Protein AF-A0A9W6MXM6-F1 (afdb_monomer)

Structure (mmCIF, N/CA/C/O backbone):
data_AF-A0A9W6MXM6-F1
#
_entry.id   AF-A0A9W6MXM6-F1
#
loop_
_atom_site.group_PDB
_atom_site.id
_atom_site.type_symbol
_atom_site.label_atom_id
_atom_site.label_alt_id
_atom_site.label_comp_id
_atom_site.label_asym_id
_atom_site.label_entity_id
_atom_site.label_seq_id
_atom_site.pdbx_PDB_ins_code
_atom_site.Cartn_x
_atom_site.Cartn_y
_atom_site.Cartn_z
_atom_site.occupancy
_atom_site.B_iso_or_equiv
_atom_site.auth_seq_id
_atom_site.auth_comp_id
_atom_site.auth_asym_id
_atom_s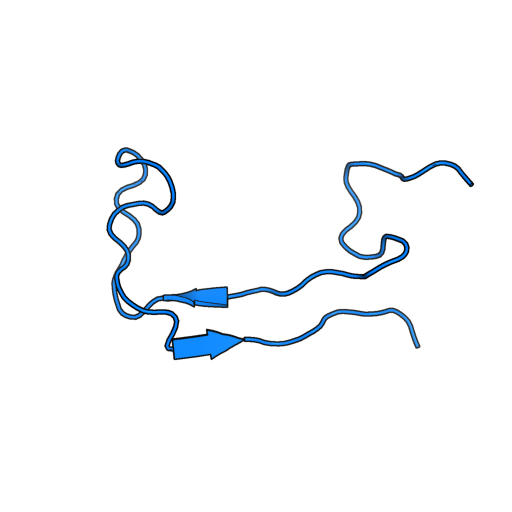ite.auth_atom_id
_atom_site.pdbx_PDB_model_num
ATOM 1 N N . MET A 1 1 ? -22.615 13.272 5.024 1.00 51.53 1 MET A N 1
ATOM 2 C CA . MET A 1 1 ? -21.395 12.658 5.569 1.00 51.53 1 MET A CA 1
ATOM 3 C C . MET A 1 1 ? -20.280 13.069 4.633 1.00 51.53 1 MET A C 1
ATOM 5 O O . MET A 1 1 ? -20.253 12.622 3.498 1.00 51.53 1 MET A O 1
ATOM 9 N N . THR A 1 2 ? -19.533 14.105 4.995 1.00 59.16 2 THR A N 1
ATOM 10 C CA . THR A 1 2 ? -18.457 14.635 4.153 1.00 59.16 2 THR A CA 1
ATOM 11 C C . THR A 1 2 ? -17.304 13.649 4.233 1.00 59.16 2 THR A C 1
ATOM 13 O O . THR A 1 2 ? -16.664 13.578 5.279 1.00 59.16 2 THR A O 1
ATOM 16 N N . LEU A 1 3 ? -17.082 12.869 3.171 1.00 64.56 3 LEU A N 1
ATOM 17 C CA . LEU A 1 3 ? -15.832 12.134 3.011 1.00 64.56 3 LEU A CA 1
ATOM 18 C C . LEU A 1 3 ? -14.725 13.184 3.072 1.00 64.56 3 LEU A C 1
ATOM 20 O O . LEU A 1 3 ? -14.723 14.111 2.263 1.00 64.56 3 LEU A O 1
ATOM 24 N N . ASP A 1 4 ? -13.874 13.114 4.086 1.00 74.88 4 ASP A N 1
ATOM 25 C CA . ASP A 1 4 ? -12.674 13.934 4.143 1.00 74.88 4 AS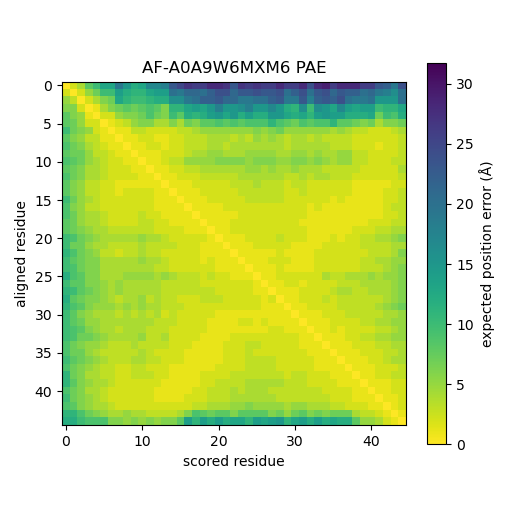P A CA 1
ATOM 26 C C . ASP A 1 4 ? -11.649 13.248 3.230 1.00 74.88 4 ASP A C 1
ATOM 28 O O . ASP A 1 4 ? -11.105 12.217 3.616 1.00 74.88 4 ASP A O 1
ATOM 32 N N . PRO A 1 5 ? -11.412 13.729 1.996 1.00 74.19 5 PRO A N 1
ATOM 33 C CA . PRO A 1 5 ? -10.660 12.974 0.990 1.00 74.19 5 PRO A CA 1
ATOM 34 C C . PRO A 1 5 ? -9.196 12.715 1.381 1.00 74.19 5 PRO A C 1
ATOM 36 O O . PRO A 1 5 ? -8.507 11.971 0.691 1.00 74.19 5 PRO A O 1
ATOM 39 N N . GLY A 1 6 ? -8.701 13.341 2.454 1.00 85.19 6 GLY A N 1
ATOM 40 C CA . GLY A 1 6 ? -7.363 13.105 2.992 1.00 85.19 6 GLY A CA 1
ATOM 41 C C . GLY A 1 6 ? -7.292 12.096 4.143 1.00 85.19 6 GLY A C 1
ATOM 42 O O . GLY A 1 6 ? -6.189 11.814 4.610 1.00 85.19 6 GLY A O 1
ATOM 43 N N . THR A 1 7 ? -8.419 11.576 4.647 1.00 90.94 7 THR A N 1
ATOM 44 C CA . THR A 1 7 ? -8.408 10.606 5.753 1.00 90.94 7 THR A CA 1
ATOM 45 C C . THR A 1 7 ? -8.275 9.165 5.256 1.00 90.94 7 THR A C 1
ATOM 47 O O . THR A 1 7 ? -8.809 8.815 4.215 1.00 90.94 7 THR A O 1
ATOM 50 N N . LEU A 1 8 ? -7.602 8.312 6.038 1.00 91.31 8 LEU A N 1
ATOM 51 C CA . LEU A 1 8 ? -7.560 6.849 5.837 1.00 91.31 8 LEU A CA 1
ATOM 52 C C . LEU A 1 8 ? -8.735 6.120 6.518 1.00 91.31 8 LEU A C 1
ATOM 54 O O . LEU A 1 8 ? -8.764 4.894 6.586 1.00 91.31 8 LEU A O 1
ATOM 58 N N . PHE A 1 9 ? -9.645 6.882 7.124 1.00 92.06 9 PHE A N 1
ATOM 59 C CA . PHE A 1 9 ? -10.771 6.389 7.909 1.00 92.06 9 PHE A CA 1
ATOM 60 C C . PHE A 1 9 ? -12.093 6.886 7.318 1.00 92.06 9 PHE A C 1
ATOM 62 O O . PHE A 1 9 ? -12.877 7.544 8.015 1.00 92.06 9 PHE A O 1
ATOM 69 N N . ASP A 1 10 ? -12.266 6.654 6.024 1.00 88.81 10 ASP A N 1
ATOM 70 C CA . ASP A 1 10 ? -13.536 6.769 5.319 1.00 88.81 10 ASP A CA 1
ATOM 71 C C . ASP A 1 10 ? -14.468 5.592 5.663 1.00 88.81 10 ASP A C 1
ATOM 73 O O . ASP A 1 10 ? -14.209 4.817 6.590 1.00 88.81 10 ASP A O 1
ATOM 77 N N . ASP A 1 11 ? -15.614 5.527 4.986 1.00 89.44 11 ASP A N 1
ATOM 78 C CA . ASP A 1 11 ? -16.720 4.638 5.351 1.00 89.44 11 ASP A CA 1
ATOM 79 C C . ASP A 1 11 ? -16.378 3.145 5.169 1.00 89.44 11 ASP A C 1
ATOM 81 O O . ASP A 1 11 ? -16.916 2.304 5.892 1.00 89.44 11 ASP A O 1
ATOM 85 N N . ASP A 1 12 ? -15.489 2.805 4.233 1.00 89.81 12 ASP A N 1
ATOM 86 C CA . ASP A 1 12 ? -14.969 1.453 3.995 1.00 89.81 12 ASP A CA 1
ATOM 87 C C . ASP A 1 12 ? -13.595 1.197 4.639 1.00 89.81 12 ASP A C 1
ATOM 89 O O . ASP A 1 12 ? -13.199 0.036 4.804 1.00 89.81 12 ASP A O 1
ATOM 93 N N . GLY A 1 13 ? -12.908 2.251 5.082 1.00 90.88 13 GLY A N 1
ATOM 94 C CA . GLY A 1 13 ? -11.578 2.177 5.665 1.00 90.88 13 GLY A CA 1
ATOM 95 C C . GLY A 1 13 ? -10.496 1.963 4.609 1.00 90.88 13 GLY A C 1
ATOM 96 O O . GLY A 1 13 ? -10.735 1.853 3.412 1.00 90.88 13 GLY A O 1
ATOM 97 N N . SER A 1 14 ? -9.248 1.866 5.057 1.00 94.38 14 SER A N 1
ATOM 98 C CA . SER A 1 14 ? -8.094 1.768 4.156 1.00 94.38 14 SER A CA 1
ATOM 99 C C . SER A 1 14 ? -7.236 0.541 4.435 1.00 94.38 14 SER A C 1
ATOM 101 O O . SER A 1 14 ? -7.168 0.046 5.561 1.00 94.38 14 SER A O 1
ATOM 103 N N . ALA A 1 15 ? -6.518 0.065 3.415 1.00 96.56 15 ALA A N 1
ATOM 104 C CA . ALA A 1 15 ? -5.577 -1.043 3.549 1.00 96.56 15 ALA A CA 1
ATOM 105 C C . ALA A 1 15 ? -4.184 -0.679 3.008 1.00 96.56 15 ALA A C 1
ATOM 107 O O . ALA A 1 15 ? -3.998 -0.662 1.788 1.00 96.56 15 ALA A O 1
ATOM 108 N N . PRO A 1 16 ? -3.172 -0.428 3.863 1.00 95.19 16 PRO A N 1
ATOM 109 C CA . PRO A 1 16 ? -1.778 -0.476 3.434 1.00 95.19 16 PRO A CA 1
ATOM 110 C C . PRO A 1 16 ? -1.421 -1.858 2.872 1.00 95.19 16 PRO A C 1
ATOM 112 O O . PRO A 1 16 ? -1.742 -2.898 3.457 1.00 95.19 16 PRO A O 1
ATOM 115 N N . VAL A 1 17 ? -0.710 -1.859 1.745 1.00 96.94 17 VAL A N 1
ATOM 116 C CA . VAL A 1 17 ? -0.247 -3.064 1.050 1.00 96.94 17 VAL A CA 1
ATOM 117 C C . VAL A 1 17 ? 1.266 -3.000 0.888 1.00 96.94 17 VAL A C 1
ATOM 119 O O . VAL A 1 17 ? 1.792 -2.025 0.357 1.00 96.94 17 VAL A O 1
ATOM 122 N N . LEU A 1 18 ? 1.964 -4.053 1.314 1.00 96.88 18 LEU A N 1
ATOM 123 C CA . LEU A 1 18 ? 3.395 -4.213 1.065 1.00 96.88 18 LEU A CA 1
ATOM 124 C C . LEU A 1 18 ? 3.588 -5.062 -0.188 1.00 96.88 18 LEU A C 1
ATOM 126 O O . LEU A 1 18 ? 2.992 -6.135 -0.317 1.00 96.88 18 LEU A O 1
ATOM 130 N N . HIS A 1 19 ? 4.442 -4.590 -1.089 1.00 98.00 19 HIS A N 1
ATOM 131 C CA . HIS A 1 19 ? 4.828 -5.308 -2.296 1.00 98.00 19 HIS A CA 1
ATOM 132 C C . HIS A 1 19 ? 6.166 -6.040 -2.105 1.00 98.00 19 HIS A C 1
ATOM 134 O O . HIS A 1 19 ? 6.933 -5.734 -1.193 1.00 98.00 19 HIS A O 1
ATOM 140 N N . ALA A 1 20 ? 6.417 -7.051 -2.939 1.00 98.12 20 ALA A N 1
ATOM 141 C CA . ALA A 1 20 ? 7.589 -7.921 -2.851 1.00 98.12 20 ALA A CA 1
ATOM 142 C C . ALA A 1 20 ? 8.910 -7.215 -3.198 1.00 98.12 20 ALA A C 1
ATOM 144 O O . ALA A 1 20 ? 9.971 -7.634 -2.739 1.00 98.12 20 ALA A O 1
ATOM 145 N N . GLY A 1 21 ? 8.843 -6.183 -4.035 1.00 97.25 21 GLY A N 1
ATOM 146 C CA . GLY A 1 21 ? 9.970 -5.394 -4.506 1.00 97.25 21 GLY A CA 1
ATOM 147 C C . GLY A 1 21 ? 9.777 -3.895 -4.262 1.00 97.25 21 GLY A C 1
ATOM 148 O O . GLY A 1 21 ? 8.698 -3.458 -3.854 1.00 97.25 21 GLY A O 1
ATOM 149 N N . PRO A 1 22 ? 10.840 -3.105 -4.481 1.00 97.38 22 PRO A N 1
ATOM 150 C CA . PRO A 1 22 ? 10.781 -1.655 -4.366 1.00 97.38 22 PRO A CA 1
ATOM 151 C C . PRO A 1 22 ? 9.913 -1.037 -5.470 1.00 97.38 22 PRO A C 1
ATOM 153 O O . PRO A 1 22 ? 9.852 -1.560 -6.581 1.00 97.38 22 PRO A O 1
ATOM 156 N N . ASP A 1 23 ? 9.288 0.095 -5.153 1.00 97.00 23 ASP A N 1
ATOM 157 C CA . ASP A 1 23 ? 8.571 0.940 -6.110 1.00 97.00 23 ASP A CA 1
ATOM 158 C C . ASP A 1 23 ? 9.571 1.788 -6.919 1.00 97.00 23 ASP A C 1
ATOM 160 O O . ASP A 1 23 ? 10.520 2.344 -6.356 1.00 97.00 23 ASP A O 1
ATOM 164 N N . ASP A 1 24 ? 9.384 1.866 -8.235 1.00 97.31 24 ASP A N 1
ATOM 165 C CA . ASP A 1 24 ? 10.235 2.630 -9.153 1.00 97.31 24 ASP A CA 1
ATOM 166 C C . ASP A 1 24 ? 9.791 4.092 -9.371 1.00 97.31 24 ASP A C 1
ATOM 168 O O . ASP A 1 24 ? 10.472 4.842 -10.072 1.00 97.31 24 ASP A O 1
ATOM 172 N N . TYR A 1 25 ? 8.674 4.509 -8.767 1.00 96.81 25 TYR A N 1
ATOM 173 C CA . TYR A 1 25 ? 8.058 5.838 -8.833 1.00 96.81 25 TYR A CA 1
ATOM 174 C C . TYR A 1 25 ? 7.747 6.367 -10.241 1.00 96.81 25 TYR A C 1
ATOM 176 O O . TYR A 1 25 ? 7.517 7.566 -10.415 1.00 96.81 25 TYR A O 1
ATOM 184 N N . ALA A 1 26 ? 7.719 5.503 -11.256 1.00 97.81 26 ALA A N 1
ATOM 185 C CA . ALA A 1 26 ? 7.486 5.906 -12.641 1.00 97.81 26 ALA A CA 1
ATOM 186 C C . ALA A 1 26 ? 6.440 5.027 -13.326 1.00 97.81 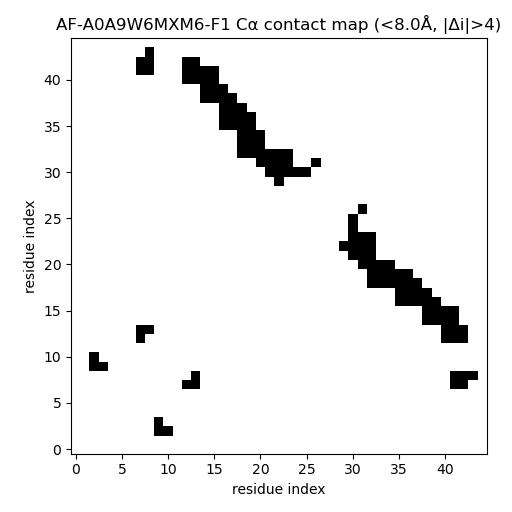26 ALA A C 1
ATOM 188 O O . ALA A 1 26 ? 5.536 5.526 -14.004 1.00 97.81 26 ALA A O 1
ATOM 189 N N . SER A 1 27 ? 6.561 3.715 -13.155 1.00 97.62 27 SER A N 1
ATOM 190 C CA . SER A 1 27 ? 5.727 2.741 -13.835 1.00 97.62 27 SER A CA 1
ATOM 191 C C . SER A 1 27 ? 4.336 2.714 -13.227 1.00 97.62 27 SER A C 1
ATOM 193 O O . SER A 1 27 ? 4.154 2.573 -12.020 1.00 97.62 27 SER A O 1
ATOM 195 N N . GLN A 1 28 ? 3.319 2.817 -14.074 1.00 96.25 28 GLN A N 1
ATOM 196 C CA . GLN A 1 28 ? 1.935 2.750 -13.623 1.00 96.25 28 GLN A CA 1
ATOM 197 C C . GLN A 1 28 ? 1.379 1.333 -13.775 1.00 96.25 28 GLN A C 1
ATOM 199 O O . GLN A 1 28 ? 1.727 0.639 -14.733 1.00 96.25 28 GLN A O 1
ATOM 204 N N . PRO A 1 29 ? 0.496 0.885 -12.866 1.00 94.31 29 PRO A N 1
ATOM 205 C CA . PRO A 1 29 ? -0.113 1.640 -11.760 1.00 94.31 29 PRO A CA 1
ATOM 206 C C . PRO A 1 29 ? 0.594 1.510 -10.396 1.00 94.31 29 PRO A C 1
ATOM 208 O O . PRO A 1 29 ? 0.172 2.165 -9.452 1.00 94.31 29 PRO A O 1
ATOM 211 N N . ALA A 1 30 ? 1.602 0.643 -10.260 1.00 94.88 30 ALA A N 1
ATOM 212 C CA . ALA A 1 30 ? 2.163 0.250 -8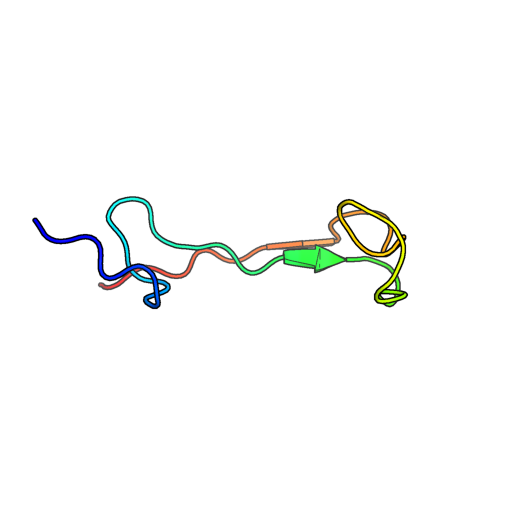.956 1.00 94.88 30 ALA A CA 1
ATOM 213 C C . ALA A 1 30 ? 3.698 0.122 -8.960 1.00 94.88 30 ALA A C 1
ATOM 215 O O . ALA A 1 30 ? 4.251 -0.802 -8.364 1.00 94.88 30 ALA A O 1
ATOM 216 N N . GLY A 1 31 ? 4.378 0.974 -9.729 1.00 96.75 31 GLY A N 1
ATOM 217 C CA . GLY A 1 31 ? 5.824 1.174 -9.641 1.00 96.75 31 GLY A CA 1
ATOM 218 C C . GLY A 1 31 ? 6.682 -0.065 -9.890 1.00 96.75 31 GLY A C 1
ATOM 219 O O . GLY A 1 31 ? 7.747 -0.189 -9.300 1.00 96.75 31 GLY A O 1
ATOM 220 N N . ASN A 1 32 ? 6.199 -1.036 -10.677 1.00 97.06 32 ASN A N 1
ATOM 221 C CA . ASN A 1 32 ? 6.837 -2.350 -10.856 1.00 97.06 32 ASN A CA 1
ATOM 222 C C . ASN A 1 32 ? 7.207 -3.075 -9.544 1.00 97.06 32 ASN A C 1
ATOM 224 O O . ASN A 1 32 ? 8.093 -3.929 -9.532 1.00 97.06 32 ASN A O 1
ATOM 228 N N . ALA A 1 33 ? 6.490 -2.808 -8.450 1.00 97.62 33 ALA A N 1
ATOM 229 C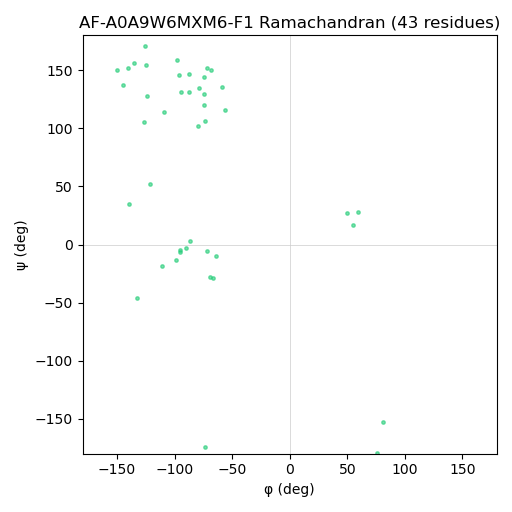 CA . ALA A 1 33 ? 6.837 -3.316 -7.125 1.00 97.62 33 ALA A CA 1
ATOM 230 C C . ALA A 1 33 ? 6.588 -4.833 -6.944 1.00 97.62 33 ALA A C 1
ATOM 232 O O . ALA A 1 33 ? 6.950 -5.427 -5.928 1.00 97.62 33 ALA A O 1
ATOM 233 N N . GLY A 1 34 ? 5.984 -5.506 -7.927 1.00 96.50 34 GLY A N 1
ATOM 234 C CA . GLY A 1 34 ? 5.730 -6.949 -7.900 1.00 96.50 34 GLY A CA 1
ATOM 235 C C . GLY A 1 34 ? 4.486 -7.344 -7.093 1.00 96.50 34 GLY A C 1
ATOM 236 O O . GLY A 1 34 ? 3.519 -6.592 -6.996 1.00 96.50 34 GLY A O 1
ATOM 237 N N . ASN A 1 35 ? 4.476 -8.568 -6.554 1.00 98.06 35 ASN A N 1
ATOM 238 C CA . ASN A 1 35 ? 3.301 -9.140 -5.882 1.00 98.06 35 ASN A CA 1
ATOM 239 C C . ASN A 1 35 ? 3.025 -8.484 -4.521 1.00 98.06 35 ASN A C 1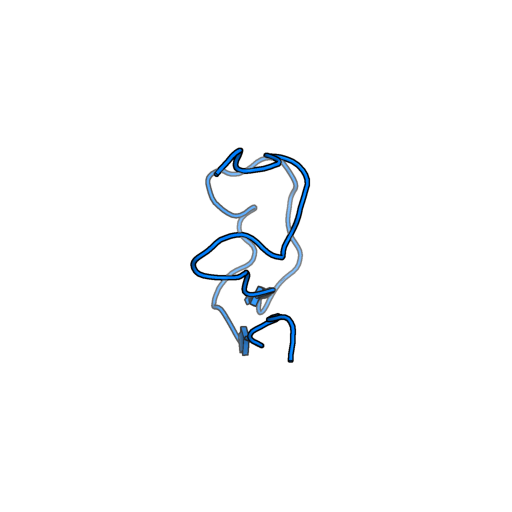
ATOM 241 O O . ASN A 1 35 ? 3.948 -8.067 -3.829 1.00 98.06 35 ASN A O 1
ATOM 245 N N . ARG A 1 36 ? 1.757 -8.474 -4.095 1.00 97.12 36 ARG A N 1
ATOM 246 C CA . ARG A 1 36 ? 1.341 -8.066 -2.742 1.00 97.12 36 ARG A CA 1
ATOM 247 C C . ARG A 1 36 ? 1.695 -9.170 -1.744 1.00 97.12 36 ARG A C 1
ATOM 249 O O . ARG A 1 36 ? 1.212 -10.289 -1.896 1.00 97.12 36 ARG A O 1
ATOM 256 N N . ILE A 1 37 ? 2.520 -8.868 -0.746 1.00 98.06 37 ILE A N 1
ATOM 257 C CA . ILE A 1 37 ? 3.036 -9.855 0.222 1.00 98.06 37 ILE A CA 1
ATOM 258 C C . ILE A 1 37 ? 2.481 -9.682 1.637 1.00 98.06 37 ILE A C 1
ATOM 260 O O . ILE A 1 37 ? 2.529 -10.624 2.422 1.00 98.06 37 ILE A O 1
ATOM 264 N N . ALA A 1 38 ? 1.932 -8.512 1.963 1.00 97.81 38 ALA A N 1
ATOM 265 C CA . ALA A 1 38 ? 1.198 -8.289 3.202 1.00 97.81 38 ALA A CA 1
ATOM 266 C C . ALA A 1 38 ? 0.121 -7.218 3.007 1.00 97.81 38 ALA A C 1
ATOM 268 O O . ALA A 1 38 ? 0.280 -6.301 2.197 1.00 97.81 38 ALA A O 1
ATOM 269 N N . CYS A 1 39 ? -0.960 -7.330 3.773 1.00 97.75 39 CYS A N 1
ATOM 270 C CA . CYS A 1 39 ? -2.005 -6.321 3.877 1.00 97.75 39 CYS A CA 1
ATOM 271 C C . CYS A 1 39 ? -2.474 -6.206 5.331 1.00 97.75 39 CYS A C 1
ATOM 273 O O . CYS A 1 39 ? -2.404 -7.168 6.097 1.00 97.75 39 CYS A O 1
ATOM 275 N N . GLY A 1 40 ? -2.957 -5.026 5.706 1.00 95.94 40 GLY A N 1
ATOM 276 C CA . GLY A 1 40 ? -3.598 -4.794 6.995 1.00 95.94 40 GLY A CA 1
ATOM 277 C C . GLY A 1 40 ? -4.714 -3.782 6.829 1.00 95.94 40 GLY A C 1
ATOM 278 O O . GLY A 1 40 ? -4.536 -2.813 6.106 1.00 95.94 40 GLY A O 1
ATOM 279 N N . VAL A 1 41 ? -5.860 -4.019 7.460 1.00 96.44 41 VAL A N 1
ATOM 280 C CA . VAL A 1 41 ? -6.990 -3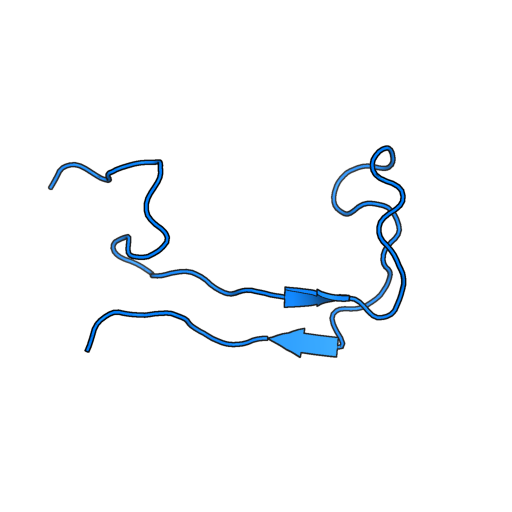.084 7.429 1.00 96.44 41 VAL A CA 1
ATOM 281 C C . VAL A 1 41 ? -6.818 -2.072 8.557 1.00 96.44 41 VAL A C 1
ATOM 283 O O . VAL A 1 41 ? -6.563 -2.449 9.701 1.00 96.44 41 VAL A O 1
ATOM 286 N N . ILE A 1 42 ? -6.961 -0.793 8.230 1.00 94.25 42 ILE A N 1
ATOM 287 C CA . ILE A 1 42 ? -6.983 0.317 9.175 1.00 94.25 42 ILE A CA 1
ATOM 288 C C . ILE A 1 42 ? -8.414 0.849 9.216 1.00 94.25 42 ILE A C 1
ATOM 290 O O . ILE A 1 42 ? -8.917 1.392 8.236 1.00 94.25 42 ILE A O 1
ATOM 294 N N . VAL A 1 43 ? -9.054 0.690 10.373 1.00 94.25 43 VAL A N 1
ATOM 295 C CA . VAL A 1 43 ? -10.400 1.189 10.682 1.00 94.25 43 VAL A CA 1
ATOM 296 C C . VAL A 1 43 ? -10.392 1.830 12.064 1.00 94.25 43 VAL A C 1
ATOM 298 O O . VAL A 1 43 ? -9.531 1.520 12.895 1.00 94.25 43 VAL A O 1
ATOM 301 N N . ARG A 1 44 ? -11.337 2.739 12.319 1.00 88.56 44 ARG A N 1
ATOM 302 C CA . ARG A 1 44 ? -11.567 3.21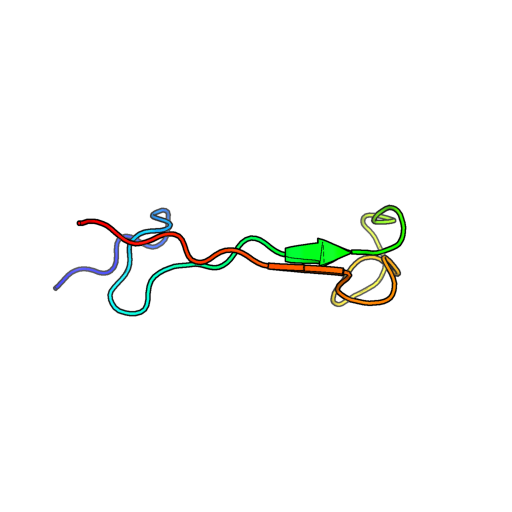5 13.687 1.00 88.56 44 ARG A CA 1
ATOM 303 C C . ARG A 1 44 ? -12.292 2.119 14.483 1.00 88.56 44 ARG A C 1
ATOM 305 O O . ARG A 1 44 ? -13.104 1.412 13.887 1.00 88.56 44 ARG A O 1
ATOM 312 N N . PRO A 1 45 ? -11.989 1.966 15.781 1.00 76.62 45 PRO A N 1
ATOM 313 C CA . PRO A 1 45 ? -12.760 1.095 16.662 1.00 76.62 45 PRO A CA 1
ATOM 314 C C . PRO A 1 45 ? -14.210 1.560 16.819 1.00 76.62 45 PRO A C 1
ATOM 316 O O . PRO A 1 45 ? -14.454 2.785 16.693 1.00 76.62 45 PRO A O 1
#

Solvent-accessible surface area (backbone atoms only — not comparable to full-atom values): 3024 Å² total; per-residue (Å²): 132,83,75,58,91,87,56,61,67,51,99,86,38,32,66,64,70,42,48,72,45,70,68,67,86,71,48,81,95,61,15,77,10,69,56,81,72,46,73,50,81,44,66,80,132

Foldseek 3Di:
DDDPVPDQAPPQGHKDWQAPADACVPDPDTRPRHDTDDIDTDYDD

pLDDT: mean 91.29, std 10.62, range [51.53, 98.12]

Organism: NCBI:txid518825

Sequence (45 aa):
MTLDPGTLFDDDGSAPVLHAGPDDYASQPAGNAGNRIACGVIVRP

Secondary structure (DSSP, 8-state):
----TT-S-SSS-B--EEESS---SSSTTTTT--SEEEE--B---

Mean predicted aligned error: 4.56 Å

InterPro domains:
  IPR001424 Superoxide dismutase, copper/zinc binding domain [PF00080] (12-42)
  IPR018152 Superoxide dismutase, copper/zinc, binding site [PS00332] (31-42)
  IPR036423 Superoxide dismutase-like, copper/zinc binding domain superfamily [G3DSA:2.60.40.200] (1-44)
  IPR036423 Superoxide dismutase-like, copper/zinc binding domain superfamily [SSF49329] (7-42)

Radius of gyration: 13.37 Å; Cα contacts (8 Å, |Δi|>4): 62; chains: 1; bounding box: 32×24×30 Å

=== Feature glossary ===
Legend for the data blocks above and below:

— What the protein is —

The amino-acid sequence is the protein's primary structure: the linear order of residues from the N-terminus to the C-terminus, written in one-letter code. Everything else here — the 3D coordinates, the secondary structure, the domain annotations — is ultimately a consequence of this string.

Database cross-references. InterPro integrates a dozen domain/family signature databases into unified entries with residue-range hits. GO terms attach function/process/location labels with evidence codes. CATH codes position the fold in a four-level structural taxonomy. Organism is the NCBI-taxonomy species name.

— Where its atoms are —

The mmCIF block holds the 3D Cartesian coordinates of each backbone atom (N, Cα, C, O) in ångströms. mmCIF is the PDB's canonical archive format — a tagged-loop text representation of the atomic model.

The six renders are orthographic views along the three Cartesian axes in both directions. Representation (cartoon, sticks, or surface) and color scheme (sequence-rainbow or by-chain) vary across proteins so the training set covers all the common visualization conventions.

— Local backbone conformation —

Secondary structure is the local, repeating backbone conformation. DSSP classifies it into eight states by reading the hydrogen-bond network: three helix types (H, G, I), two β types (E, B), two non-regular types (T, S), and unstructured coil (-).

SS3 is a coarse helix/strand/coil call (letters a/b/c) made by the P-SEA algorithm from inter-Cα distances and dihedrals. It is less detailed than DSSP but needs only Cα positions.

Backbone dihedral angles. Every residue except chain termini has a φ (preceding-C → N → Cα → C) and a ψ (N → Cα → C → next-N). They are reported in degrees following the IUPAC sign convention. Secondary structure is essentially a statement about which (φ, ψ) basin each residue occupies.

— Global shape and packing —

The geometric summary reports three shape descriptors. Rg (radius of gyration) measures how spread out the Cα atoms are about their centre of mass; compact globular proteins have small Rg, elongated or unfolded ones large. Cα contacts (<8 Å, |i−j|>4) count long-range residue pairs in spatial proximity — high for tightly packed folds, near zero for rods or random coil. The bounding-box extents give the protein's footprint along x, y, z in Å.

Solvent accessibility: the surface area of each residue that a 1.4 Å water probe can touch, in Å². When only backbone atoms are present the absolute values are lower than full-atom SASA (side chains contribute most of the area) and are flagged as backbone-only.

Plot images: a contact map (which residues are close in 3D, as an N×N binary image), a Ramachandran scatter (backbone torsion angles, revealing secondary-structure composition at a glance), and — for AlphaFold structures — a PAE heatmap (pairwise prediction confidence).

— Structural neighborhood —

Foldseek's 3Di representation compresses backbone geometry into a per-residue letter drawn from a learned twenty-state alphabet. It captures the tertiary interaction pattern around each residue — which residues are packed against it in space, regardless of where they are in sequence.

Structural nearest neighbors (via Foldseek easy-search vs the PDB). Reported per hit: target PDB id, E-value, and alignment TM-score. A TM-score above ~0.5 is the conventional threshold for 'same fold'.

— Confidence and disorder —

pLDDT (predicted Local Distance Difference Test) is AlphaFold's per-residue confidence score, ranging from 0 to 100. Values above 90 indicate high confidence (typically well-packed cores); 70–90 is confident; 50–70 low confidence; below 50 usually means the region is disordered or the prediction is unreliable there. AlphaFold stores pLDDT in the mmCIF B-factor column.

For experimental (PDB) structures, the B-factor (temperature factor) quantifies the positional spread of each atom in the crystal — a combination of thermal vibration and static disord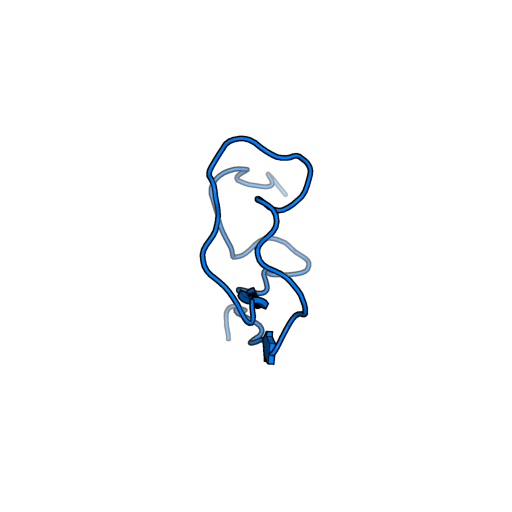er — in units of Å². High B-factors mark flexible loops or poorly resolved regions; low B-factors mark the rigid, well-ordered core.

Predicted Aligned Error (PAE) is an AlphaFold confidence matrix: entry (i, j) is the expected error in the position of residue j, in ångströms, when the prediction is superimposed on the true structure at residue i. Low PAE within a block of residues means that block is internally rigid and well-predicted; high PAE between two blocks means their relative placement is uncertain even if each block individually is confident.